Protein AF-A0A497M3A3-F1 (afdb_monomer_lite)

Secondary structure (DSSP, 8-state):
-HHHHHHHHH----SSPPPP-HHHHHHHHHHHHHHHHHHHHHHHTT-HHHHHHHHHHHHHHHHHHHHTTS----PPPTTT-

Structure (mmCIF, N/CA/C/O backbone):
data_AF-A0A497M3A3-F1
#
_entry.id   AF-A0A497M3A3-F1
#
loop_
_atom_site.group_PDB
_atom_site.id
_atom_site.type_symbol
_atom_site.label_atom_id
_atom_site.label_alt_id
_atom_site.label_comp_id
_atom_site.label_asym_id
_atom_site.label_entity_id
_atom_site.label_seq_id
_atom_site.pdbx_PDB_ins_code
_atom_site.Cartn_x
_atom_site.Cartn_y
_atom_site.Cartn_z
_atom_site.occupancy
_atom_site.B_iso_or_equiv
_atom_site.auth_seq_id
_atom_site.auth_comp_id
_atom_site.auth_asym_id
_atom_site.auth_atom_id
_atom_site.pdbx_PDB_model_num
ATOM 1 N N . MET A 1 1 ? -14.151 -8.787 -4.891 1.00 88.94 1 MET A N 1
ATOM 2 C CA . MET A 1 1 ? -13.525 -9.885 -5.671 1.00 88.94 1 MET A CA 1
ATOM 3 C C . MET A 1 1 ? -13.937 -9.947 -7.141 1.00 88.94 1 MET A C 1
ATOM 5 O O . MET A 1 1 ? -13.045 -9.971 -7.978 1.00 88.94 1 MET A O 1
ATOM 9 N N . ALA A 1 2 ? -15.230 -9.948 -7.503 1.00 95.88 2 ALA A N 1
ATOM 10 C CA . ALA A 1 2 ? -15.647 -10.058 -8.916 1.00 95.88 2 ALA A CA 1
ATOM 11 C C . ALA A 1 2 ? -15.031 -8.979 -9.836 1.00 95.88 2 ALA A C 1
ATOM 13 O O . ALA A 1 2 ? -14.543 -9.295 -10.918 1.00 95.88 2 ALA A O 1
ATOM 14 N N . LYS A 1 3 ? -14.979 -7.718 -9.373 1.00 96.69 3 LYS A N 1
ATOM 15 C CA . LYS A 1 3 ? -14.321 -6.613 -10.096 1.00 96.69 3 LYS A CA 1
ATOM 16 C C . LYS A 1 3 ? -12.824 -6.876 -10.304 1.00 96.69 3 LYS A C 1
ATOM 18 O O . LYS A 1 3 ? -12.353 -6.805 -11.430 1.00 96.69 3 LYS A O 1
ATOM 23 N N . THR A 1 4 ? -12.107 -7.244 -9.242 1.00 96.31 4 THR A N 1
ATOM 24 C CA . THR A 1 4 ? -10.668 -7.552 -9.274 1.00 96.31 4 THR A CA 1
ATOM 25 C C . THR A 1 4 ? -10.344 -8.678 -10.255 1.00 96.31 4 THR A C 1
ATOM 27 O O . THR A 1 4 ? -9.469 -8.515 -11.096 1.00 96.31 4 THR A O 1
ATOM 30 N N . LYS A 1 5 ? -11.099 -9.787 -10.216 1.00 98.00 5 LYS A N 1
ATOM 31 C CA . LYS A 1 5 ? -10.926 -10.910 -11.155 1.00 98.00 5 LYS A CA 1
ATOM 32 C C . LYS A 1 5 ? -11.095 -10.464 -12.607 1.00 98.00 5 LYS A C 1
ATOM 34 O O . LYS A 1 5 ? -10.236 -10.731 -13.437 1.00 98.00 5 LYS A O 1
ATOM 39 N N . LYS A 1 6 ? -12.145 -9.687 -12.883 1.00 98.00 6 LYS A N 1
ATOM 40 C CA . LYS A 1 6 ? -12.413 -9.149 -14.222 1.00 98.00 6 LYS A CA 1
ATOM 41 C C . LYS A 1 6 ? -11.316 -8.203 -14.722 1.00 98.00 6 LYS A C 1
ATOM 43 O O . LYS A 1 6 ? -11.074 -8.142 -15.925 1.00 98.00 6 LYS A O 1
ATOM 48 N N . VAL A 1 7 ? -10.673 -7.449 -13.828 1.00 97.81 7 VAL A N 1
ATOM 49 C CA . VAL A 1 7 ? -9.505 -6.625 -14.179 1.00 97.81 7 VAL A CA 1
ATOM 50 C C . VAL A 1 7 ? -8.309 -7.514 -14.505 1.00 97.81 7 VAL A C 1
ATOM 52 O O . VAL A 1 7 ? -7.707 -7.315 -15.553 1.00 97.81 7 VAL A O 1
ATOM 55 N N . LEU A 1 8 ? -8.007 -8.522 -13.679 1.00 97.12 8 LEU A N 1
ATOM 56 C CA . LEU A 1 8 ? -6.896 -9.455 -13.915 1.00 97.12 8 LEU A CA 1
ATOM 57 C C . LEU A 1 8 ? -7.028 -10.204 -15.246 1.00 97.12 8 LEU A C 1
ATOM 59 O O . LEU A 1 8 ? -6.053 -10.313 -15.980 1.00 97.12 8 LEU A O 1
ATOM 63 N N . GLU A 1 9 ? -8.234 -10.651 -15.598 1.00 97.81 9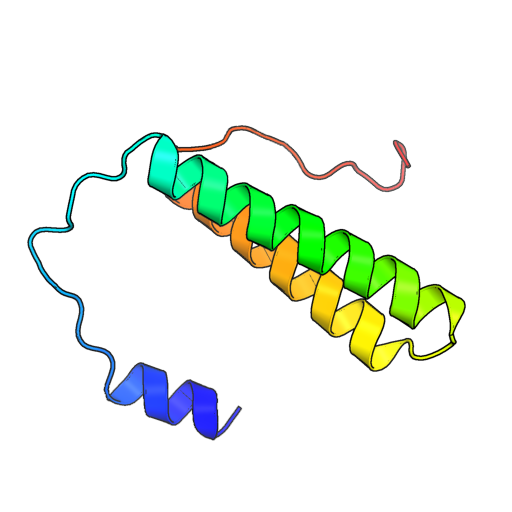 GLU A N 1
ATOM 64 C CA . GLU A 1 9 ? -8.513 -11.316 -16.881 1.00 97.81 9 GLU A CA 1
ATOM 65 C C . GLU A 1 9 ? -8.213 -10.432 -18.099 1.00 97.81 9 GLU A C 1
ATOM 67 O O . GLU A 1 9 ? -7.868 -10.930 -19.169 1.00 97.81 9 GLU A O 1
ATOM 72 N N . LYS A 1 10 ? -8.384 -9.113 -17.960 1.00 97.50 10 LYS A N 1
ATOM 73 C CA . LYS A 1 10 ? -8.271 -8.144 -19.060 1.00 97.50 10 LYS A CA 1
ATOM 74 C C . LYS A 1 10 ? -7.002 -7.304 -18.997 1.00 97.50 10 LYS A C 1
ATOM 76 O O . LYS A 1 10 ? -6.805 -6.447 -19.861 1.00 97.50 10 LYS A O 1
ATOM 81 N N . LEU A 1 11 ? -6.177 -7.512 -17.976 1.00 97.06 11 LEU A N 1
ATOM 82 C CA . LEU A 1 11 ? -4.989 -6.719 -17.723 1.00 97.06 11 LEU A CA 1
ATOM 83 C C . LEU A 1 11 ? -4.024 -6.845 -18.904 1.00 97.06 11 LEU A C 1
ATOM 85 O O . LEU A 1 11 ? -3.706 -7.941 -19.362 1.00 97.06 11 LEU A O 1
ATOM 89 N N . ARG A 1 12 ? -3.534 -5.704 -19.387 1.00 96.12 12 ARG A N 1
ATOM 90 C CA . ARG A 1 12 ? -2.483 -5.637 -20.402 1.00 96.12 12 ARG A CA 1
ATOM 91 C C . ARG A 1 12 ? -1.304 -4.884 -19.819 1.00 96.12 12 ARG A C 1
ATOM 93 O O . ARG A 1 12 ? -1.452 -3.745 -19.386 1.00 96.12 12 ARG A O 1
ATOM 100 N N . LEU A 1 13 ? -0.144 -5.531 -19.806 1.00 94.69 13 LEU A N 1
ATOM 101 C CA . LEU A 1 13 ? 1.097 -4.910 -19.364 1.00 94.69 13 LEU A CA 1
ATOM 102 C C . LEU A 1 13 ? 1.728 -4.159 -20.536 1.00 94.69 13 LEU A C 1
ATOM 104 O O . LEU A 1 13 ? 1.986 -4.750 -21.586 1.00 94.69 13 LEU A O 1
ATOM 108 N N . ASN A 1 14 ? 1.989 -2.869 -20.346 1.00 91.38 14 ASN A N 1
ATOM 109 C CA . ASN A 1 14 ? 2.650 -2.040 -21.347 1.00 91.38 14 ASN A CA 1
ATOM 110 C C . ASN A 1 14 ? 4.161 -2.283 -21.285 1.00 91.38 14 ASN A C 1
ATOM 112 O O . ASN A 1 14 ? 4.812 -1.883 -20.321 1.00 91.38 14 ASN A O 1
ATOM 116 N N . LYS A 1 15 ? 4.697 -2.966 -22.303 1.00 92.00 15 LYS A N 1
ATOM 117 C CA . LYS A 1 15 ? 6.128 -3.262 -22.450 1.00 92.00 15 LYS A CA 1
ATOM 118 C C . LYS A 1 15 ? 6.732 -2.456 -23.622 1.00 92.00 15 LYS A C 1
ATOM 120 O O . LYS A 1 15 ? 6.052 -2.332 -24.640 1.00 92.00 15 LYS A O 1
ATOM 125 N N . PRO A 1 16 ? 7.987 -1.968 -23.523 1.00 90.88 16 PRO A N 1
ATOM 126 C CA . PRO A 1 16 ? 8.848 -2.034 -22.341 1.00 90.88 16 PRO A CA 1
ATOM 127 C C . PRO A 1 16 ? 8.289 -1.171 -21.204 1.00 90.88 16 PRO A C 1
ATOM 129 O O . PRO A 1 16 ? 7.575 -0.197 -21.445 1.00 90.88 16 PRO A O 1
ATOM 132 N N . PHE A 1 17 ? 8.574 -1.565 -19.965 1.00 89.62 17 PHE A N 1
ATOM 133 C CA . PHE A 1 17 ? 8.177 -0.766 -18.812 1.00 89.62 17 PHE A CA 1
ATOM 134 C C . PHE A 1 17 ? 8.903 0.577 -18.870 1.00 89.62 17 PHE A C 1
ATOM 136 O O . PHE A 1 17 ? 10.087 0.632 -19.209 1.00 89.62 17 PHE A O 1
ATOM 143 N N . ARG A 1 18 ? 8.178 1.664 -18.589 1.00 87.75 18 ARG A N 1
ATOM 144 C CA . ARG A 1 18 ? 8.800 2.986 -18.505 1.00 87.75 18 ARG A CA 1
ATOM 145 C C . ARG A 1 18 ? 9.735 3.014 -17.292 1.00 87.75 18 ARG A C 1
ATOM 147 O O . ARG A 1 18 ? 9.371 2.424 -16.273 1.00 87.75 18 ARG A O 1
ATOM 154 N N . PRO A 1 19 ? 10.899 3.679 -17.393 1.00 88.56 19 PRO A N 1
ATOM 155 C CA . PRO A 1 19 ? 11.719 3.960 -16.226 1.00 88.56 19 PRO A CA 1
ATOM 156 C C . PRO A 1 19 ? 10.882 4.658 -15.155 1.00 88.56 19 PRO A C 1
ATOM 158 O O . PRO A 1 19 ? 10.042 5.499 -15.480 1.00 88.56 19 PRO A O 1
ATOM 161 N N . ILE A 1 20 ? 11.101 4.275 -13.904 1.00 90.50 20 ILE A N 1
ATOM 162 C CA . ILE A 1 20 ? 10.538 4.961 -12.747 1.00 90.50 20 ILE A CA 1
ATOM 163 C C . ILE A 1 20 ? 11.523 6.068 -12.373 1.00 90.50 20 ILE A C 1
ATOM 165 O O . ILE A 1 20 ? 12.720 5.800 -12.274 1.00 90.50 20 ILE A O 1
ATOM 169 N N . ASP A 1 21 ? 11.026 7.293 -12.235 1.00 93.62 21 ASP A N 1
ATOM 170 C CA . ASP A 1 21 ? 11.804 8.451 -11.800 1.00 93.62 21 ASP A CA 1
ATOM 171 C C . ASP A 1 21 ? 11.423 8.874 -10.375 1.00 93.62 21 ASP A C 1
ATOM 173 O O . ASP A 1 21 ? 10.419 8.419 -9.820 1.00 93.62 21 ASP A O 1
ATOM 177 N N . ASP A 1 22 ? 12.248 9.737 -9.785 1.00 94.56 22 ASP A N 1
ATOM 178 C CA . ASP A 1 22 ? 12.096 10.166 -8.394 1.00 94.56 22 ASP A CA 1
ATOM 179 C C . ASP A 1 22 ? 10.766 10.893 -8.154 1.00 94.56 22 ASP A C 1
ATOM 181 O O . ASP A 1 22 ? 10.124 10.665 -7.134 1.00 94.56 22 ASP A O 1
ATOM 185 N N . ASN A 1 23 ? 10.288 11.690 -9.118 1.00 96.06 23 ASN A N 1
ATOM 186 C CA . ASN A 1 23 ? 9.005 12.389 -8.994 1.00 96.06 23 ASN A CA 1
ATOM 187 C C . ASN A 1 23 ? 7.840 11.396 -8.894 1.00 96.06 23 ASN A C 1
ATOM 189 O O . ASN A 1 23 ? 6.939 11.572 -8.074 1.00 96.06 23 ASN A O 1
ATOM 193 N N . LEU A 1 24 ? 7.861 10.332 -9.704 1.00 95.19 24 LEU A N 1
ATOM 194 C CA . LEU A 1 24 ? 6.857 9.274 -9.636 1.00 95.19 24 LEU A CA 1
ATOM 195 C C . LEU A 1 24 ? 6.900 8.545 -8.286 1.00 95.19 24 LEU A C 1
ATOM 197 O O . LEU A 1 24 ? 5.848 8.191 -7.749 1.00 95.19 24 LEU A O 1
ATOM 201 N N . ILE A 1 25 ? 8.094 8.321 -7.729 1.00 96.25 25 ILE A N 1
ATOM 202 C CA . ILE A 1 25 ? 8.245 7.732 -6.392 1.00 96.25 25 ILE A CA 1
ATOM 203 C C . ILE A 1 25 ? 7.727 8.677 -5.310 1.00 96.25 25 ILE A C 1
ATOM 205 O O . ILE A 1 25 ? 7.019 8.226 -4.411 1.00 96.25 25 ILE A O 1
ATOM 209 N N . ASP A 1 26 ? 7.998 9.974 -5.407 1.00 96.69 26 ASP A N 1
ATOM 210 C CA . ASP A 1 26 ? 7.502 10.963 -4.452 1.00 96.69 26 ASP A CA 1
ATOM 211 C C . ASP A 1 26 ? 5.970 11.037 -4.452 1.00 96.69 26 ASP A C 1
ATOM 213 O O . ASP A 1 26 ? 5.350 11.012 -3.384 1.00 96.69 26 ASP A O 1
ATOM 217 N N . GLU A 1 27 ? 5.345 11.046 -5.634 1.00 96.56 27 GLU A N 1
ATOM 218 C CA . GLU A 1 27 ? 3.886 10.978 -5.779 1.00 96.56 27 GLU A CA 1
ATOM 219 C C . GLU A 1 27 ? 3.315 9.670 -5.213 1.00 96.56 27 GLU A C 1
ATOM 221 O O . GLU A 1 27 ? 2.307 9.674 -4.498 1.00 96.56 27 GLU A O 1
ATOM 226 N N . PHE A 1 28 ? 3.977 8.541 -5.484 1.00 96.50 28 PHE A N 1
ATOM 227 C CA . PHE A 1 28 ? 3.597 7.244 -4.926 1.00 96.50 28 PHE A CA 1
ATOM 228 C C . PHE A 1 28 ? 3.656 7.260 -3.392 1.00 96.50 28 PHE A C 1
ATOM 230 O O . PHE A 1 28 ? 2.719 6.818 -2.722 1.00 96.50 28 PHE A O 1
ATOM 237 N N . MET A 1 29 ? 4.728 7.811 -2.820 1.00 97.81 29 MET A N 1
ATOM 238 C CA . MET A 1 29 ? 4.907 7.907 -1.374 1.00 97.81 29 MET A CA 1
ATOM 239 C C . MET A 1 29 ? 3.937 8.901 -0.728 1.00 97.81 29 MET A C 1
ATOM 241 O O . MET A 1 29 ? 3.516 8.678 0.408 1.00 97.81 29 MET A O 1
ATOM 245 N N . ASP A 1 30 ? 3.529 9.970 -1.418 1.00 97.88 30 ASP A N 1
ATOM 246 C CA . ASP A 1 30 ? 2.423 10.821 -0.963 1.00 97.88 30 ASP A CA 1
ATOM 247 C C . ASP A 1 30 ? 1.117 10.021 -0.840 1.00 97.88 30 ASP A C 1
ATOM 249 O O . ASP A 1 30 ? 0.447 10.086 0.193 1.00 97.88 30 ASP A O 1
ATOM 253 N N . HIS A 1 31 ? 0.788 9.194 -1.838 1.00 96.81 31 HIS A N 1
ATOM 254 C CA . HIS A 1 31 ? -0.386 8.320 -1.773 1.00 96.81 31 HIS A CA 1
ATOM 255 C C . HIS A 1 31 ? -0.336 7.353 -0.591 1.00 96.81 31 HIS A C 1
ATOM 257 O O . HIS A 1 31 ? -1.310 7.270 0.157 1.00 96.81 31 HIS A O 1
ATOM 263 N N . VAL A 1 32 ? 0.794 6.677 -0.380 1.00 98.19 32 VAL A N 1
ATOM 264 C CA . VAL A 1 32 ? 1.011 5.797 0.781 1.00 98.19 32 VAL A CA 1
ATOM 265 C C . VAL A 1 32 ? 0.724 6.552 2.086 1.00 98.19 32 VAL A C 1
ATOM 267 O O . VAL A 1 32 ? -0.126 6.131 2.868 1.00 98.19 32 VAL A O 1
ATOM 270 N N . ARG A 1 33 ? 1.343 7.724 2.296 1.00 98.25 33 ARG A N 1
ATOM 271 C CA . ARG A 1 33 ? 1.154 8.527 3.522 1.00 98.25 33 ARG A CA 1
ATOM 272 C C . ARG A 1 33 ? -0.291 8.976 3.728 1.00 98.25 33 ARG A C 1
ATOM 274 O O . ARG A 1 33 ? -0.745 9.064 4.866 1.00 98.25 33 ARG A O 1
ATOM 281 N N . ARG A 1 34 ? -1.016 9.287 2.654 1.00 98.19 34 ARG A N 1
ATOM 282 C CA . ARG A 1 34 ? -2.433 9.668 2.736 1.00 98.19 34 ARG A CA 1
ATOM 283 C C . ARG A 1 34 ? -3.308 8.501 3.183 1.00 98.19 34 ARG A C 1
ATOM 285 O O . ARG A 1 34 ? -4.140 8.706 4.054 1.00 98.19 34 ARG A O 1
ATOM 292 N N . TYR A 1 35 ? -3.063 7.290 2.684 1.00 98.00 35 TYR A N 1
ATOM 293 C CA . TYR A 1 35 ? -3.808 6.107 3.128 1.00 98.00 35 TYR A CA 1
ATOM 294 C C . TYR A 1 35 ? -3.509 5.709 4.580 1.00 98.00 35 TYR A C 1
ATOM 296 O O . TYR A 1 35 ? -4.408 5.209 5.253 1.00 98.00 35 TYR A O 1
ATOM 304 N N . VAL A 1 36 ? -2.300 5.976 5.095 1.00 98.31 36 VAL A N 1
ATOM 305 C CA . VAL A 1 36 ? -2.022 5.847 6.542 1.00 98.31 36 VAL A CA 1
ATOM 306 C C . VAL A 1 36 ? -2.903 6.807 7.343 1.00 98.31 36 VAL A C 1
ATOM 308 O O . VAL A 1 36 ? -3.586 6.376 8.267 1.00 98.31 36 VAL A O 1
ATOM 311 N N . LYS A 1 37 ? -2.961 8.085 6.945 1.00 98.44 37 LYS A N 1
ATOM 312 C CA . LYS A 1 37 ? -3.818 9.087 7.605 1.00 98.44 37 LYS A CA 1
ATOM 313 C C . LYS A 1 37 ? -5.299 8.728 7.528 1.00 98.44 37 LYS A C 1
ATOM 315 O O . LYS A 1 37 ? -6.029 8.942 8.490 1.00 98.44 37 LYS A O 1
ATOM 320 N N . ASP A 1 38 ? -5.746 8.185 6.398 1.00 98.31 38 ASP A N 1
ATOM 321 C CA . ASP A 1 38 ? -7.121 7.709 6.251 1.00 98.31 38 ASP A CA 1
ATOM 322 C C . ASP A 1 38 ? -7.387 6.542 7.214 1.00 98.31 38 ASP A C 1
ATOM 324 O O . ASP A 1 38 ? -8.410 6.535 7.897 1.00 98.31 38 ASP A O 1
ATOM 328 N N . ALA A 1 39 ? -6.455 5.590 7.336 1.00 98.56 39 ALA A N 1
ATOM 329 C CA . ALA A 1 39 ? -6.583 4.482 8.278 1.00 98.56 39 ALA A CA 1
ATOM 330 C C . ALA A 1 39 ? -6.708 4.965 9.732 1.00 98.56 39 ALA A C 1
ATOM 332 O O . ALA A 1 39 ? -7.618 4.530 10.438 1.00 98.56 39 ALA A O 1
ATOM 333 N N . GLU A 1 40 ? -5.849 5.897 10.154 1.00 98.50 40 GLU A N 1
ATOM 334 C CA . GLU A 1 40 ? -5.913 6.536 11.476 1.00 98.50 40 GLU A CA 1
ATOM 335 C C . GLU A 1 40 ? -7.258 7.248 11.686 1.00 98.50 40 GLU A C 1
ATOM 337 O O . GLU A 1 40 ? -7.939 7.019 12.686 1.00 98.50 40 GLU A O 1
ATOM 342 N N . PHE A 1 41 ? -7.695 8.046 10.707 1.00 98.50 41 PHE A N 1
ATOM 343 C CA . PHE A 1 41 ? -8.958 8.780 10.767 1.00 98.50 41 PHE A CA 1
ATOM 344 C C . PHE A 1 41 ? -10.166 7.851 10.942 1.00 98.50 41 PHE A C 1
ATOM 346 O O . PHE A 1 41 ? -11.008 8.082 11.814 1.00 98.50 41 PHE A O 1
ATOM 353 N N . TYR A 1 42 ? -10.282 6.799 10.128 1.00 98.56 42 TYR A N 1
ATOM 354 C CA . TYR A 1 42 ? -11.414 5.874 10.219 1.00 98.56 42 TYR A CA 1
ATOM 355 C C . TYR A 1 42 ? -11.363 5.030 11.495 1.00 98.56 42 TYR A C 1
ATOM 357 O O . TYR A 1 42 ? -12.413 4.765 12.087 1.00 98.56 42 TYR A O 1
ATOM 365 N N . LEU A 1 43 ? -10.161 4.692 11.975 1.00 98.44 43 LEU A N 1
ATOM 366 C CA . LEU A 1 43 ? -9.972 3.995 13.244 1.00 98.44 43 LEU A CA 1
ATOM 367 C C . LEU A 1 43 ? -10.512 4.829 14.413 1.00 98.44 43 LEU A C 1
ATOM 369 O O . LEU A 1 43 ? -11.300 4.324 15.213 1.00 98.44 43 LEU A O 1
ATOM 373 N N . GLU A 1 44 ? -10.162 6.116 14.476 1.00 98.38 44 GLU A N 1
ATOM 374 C CA . GLU A 1 44 ? -10.656 7.050 15.499 1.00 98.38 44 GLU A CA 1
ATOM 375 C C . GLU A 1 44 ? -12.180 7.237 15.458 1.00 98.38 44 GLU A C 1
ATOM 377 O O . GLU A 1 44 ? -12.815 7.488 16.484 1.00 98.38 44 GLU A O 1
ATOM 382 N N . LYS A 1 45 ? -12.794 7.106 14.276 1.00 98.19 45 LYS A N 1
ATOM 383 C CA . LYS A 1 45 ? -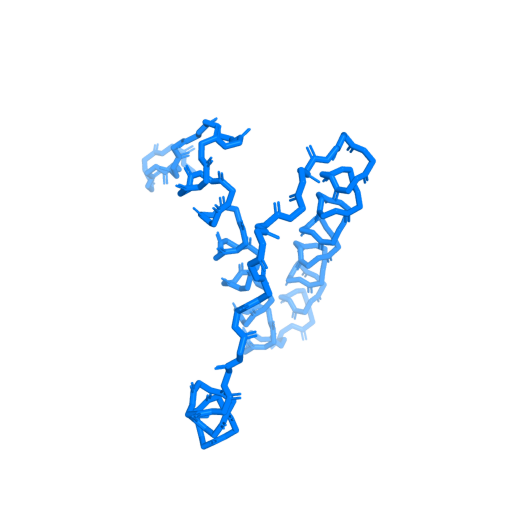14.253 7.182 14.097 1.00 98.19 45 LYS A CA 1
ATOM 384 C C . LYS A 1 45 ? -14.987 5.882 14.434 1.00 98.19 45 LYS A C 1
ATOM 386 O O . LYS A 1 45 ? -16.217 5.881 14.420 1.00 98.19 45 LYS A O 1
ATOM 391 N N . GLY A 1 46 ? -14.266 4.806 14.749 1.00 98.25 46 GLY A N 1
ATOM 392 C CA . GLY A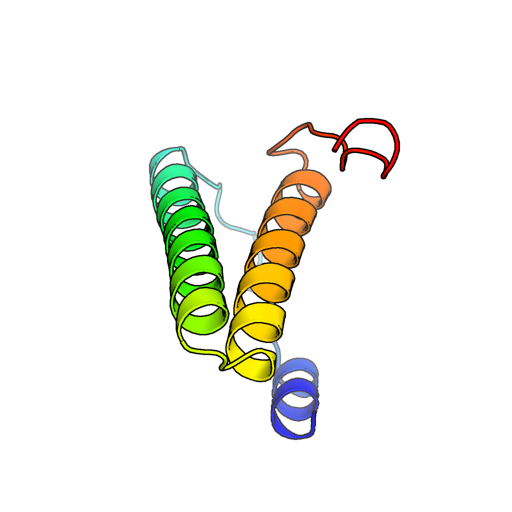 1 46 ? -14.838 3.480 14.988 1.00 98.25 46 GLY A CA 1
ATOM 393 C C . GLY A 1 46 ? -15.263 2.750 13.710 1.00 98.25 46 GLY A C 1
ATOM 394 O O . GLY A 1 46 ? -15.948 1.732 13.790 1.00 98.25 46 GLY A O 1
ATOM 395 N N . ASP A 1 47 ? -14.862 3.245 12.536 1.00 98.44 47 ASP A N 1
ATOM 396 C CA . ASP A 1 47 ? -15.038 2.548 11.262 1.00 98.44 47 ASP A CA 1
ATOM 397 C C . ASP A 1 47 ? -13.838 1.626 11.012 1.00 98.44 47 ASP A C 1
ATOM 399 O O . ASP A 1 47 ? -12.917 1.909 10.241 1.00 98.44 47 ASP A O 1
ATOM 403 N N . PHE A 1 48 ? -13.834 0.508 11.736 1.00 98.19 48 PHE A N 1
ATOM 404 C CA . PHE A 1 48 ? -12.722 -0.438 11.734 1.00 98.19 48 PHE A CA 1
ATOM 405 C C . PHE A 1 48 ? -12.521 -1.132 10.383 1.00 98.19 48 PHE A C 1
ATOM 407 O O . PHE A 1 48 ? -11.390 -1.462 10.032 1.00 98.19 48 PHE A O 1
ATOM 414 N N . GLU A 1 49 ? -13.591 -1.348 9.615 1.00 98.44 49 GLU A N 1
ATOM 415 C CA . GLU A 1 49 ? -13.506 -1.999 8.305 1.00 98.44 49 GLU A CA 1
ATOM 416 C C . GLU A 1 49 ? -12.789 -1.099 7.297 1.00 98.44 49 GLU A C 1
ATOM 418 O O . GLU A 1 49 ? -11.871 -1.551 6.605 1.00 98.44 49 GLU A O 1
ATOM 423 N N . THR A 1 50 ? -13.155 0.185 7.251 1.00 98.25 50 THR A N 1
ATOM 424 C CA . THR A 1 50 ? -12.505 1.155 6.364 1.00 98.25 50 THR A CA 1
ATOM 425 C C . THR A 1 50 ? -11.074 1.440 6.811 1.00 98.25 50 THR A C 1
ATOM 427 O O . THR A 1 50 ? -10.179 1.536 5.966 1.00 98.25 50 THR A O 1
ATOM 430 N N . ALA A 1 51 ? -10.824 1.498 8.123 1.00 98.56 51 ALA A N 1
ATOM 431 C CA . ALA A 1 51 ? -9.478 1.645 8.668 1.00 98.56 51 ALA A CA 1
ATOM 432 C C . ALA A 1 51 ? -8.565 0.483 8.249 1.00 98.56 51 ALA A C 1
ATOM 434 O O . ALA A 1 51 ? -7.490 0.703 7.687 1.00 98.56 51 ALA A O 1
ATOM 435 N N . LEU A 1 52 ? -9.033 -0.756 8.443 1.00 98.50 52 LEU A N 1
ATOM 436 C CA . LEU A 1 52 ? -8.299 -1.963 8.069 1.00 98.50 52 LEU A CA 1
ATOM 437 C C . LEU A 1 52 ? -8.052 -2.026 6.556 1.00 98.50 52 LEU A C 1
ATOM 439 O O . LEU A 1 52 ? -6.944 -2.322 6.116 1.00 98.50 52 LEU A O 1
ATOM 443 N N . ALA A 1 53 ? -9.063 -1.711 5.742 1.00 98.12 53 ALA A N 1
ATOM 444 C CA . ALA A 1 53 ? -8.904 -1.678 4.291 1.00 98.12 53 ALA A CA 1
ATOM 445 C C . ALA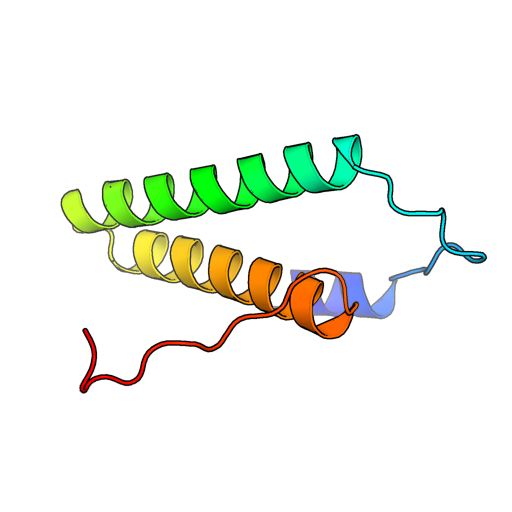 A 1 53 ? -7.860 -0.639 3.843 1.00 98.12 53 ALA A C 1
ATOM 447 O O . ALA A 1 53 ? -7.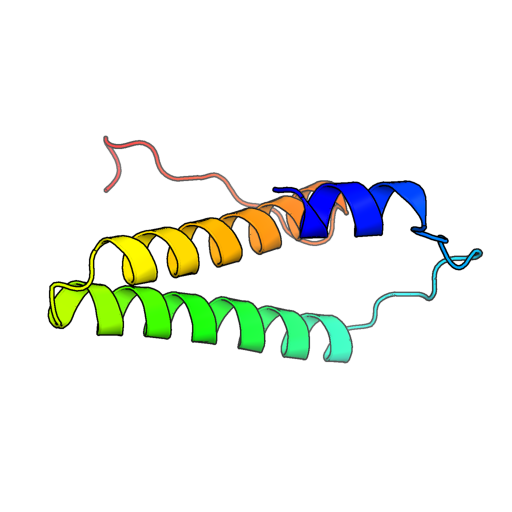077 -0.914 2.931 1.00 98.12 53 ALA A O 1
ATOM 448 N N . SER A 1 54 ? -7.830 0.528 4.492 1.00 98.19 54 SER A N 1
ATOM 449 C CA . SER A 1 54 ? -6.900 1.618 4.177 1.00 98.19 54 SER A CA 1
ATOM 450 C C . SER A 1 54 ? -5.453 1.254 4.519 1.00 98.19 54 SER A C 1
ATOM 452 O O . SER A 1 54 ? -4.571 1.425 3.673 1.00 98.19 54 SER A O 1
ATOM 454 N N . VAL A 1 55 ? -5.207 0.682 5.706 1.00 98.06 55 VAL A N 1
ATOM 455 C CA . VAL A 1 55 ? -3.847 0.288 6.110 1.00 98.06 55 VAL A CA 1
ATOM 456 C C . VAL A 1 55 ? -3.328 -0.890 5.283 1.00 98.06 55 VAL A C 1
ATOM 458 O O . VAL A 1 55 ? -2.233 -0.793 4.738 1.00 98.06 55 VAL A O 1
ATOM 461 N N . CYS A 1 56 ? -4.133 -1.934 5.046 1.00 97.75 56 CYS A N 1
ATOM 462 C CA . CYS A 1 56 ? -3.703 -3.073 4.225 1.00 97.75 56 CYS A CA 1
ATOM 463 C C . CYS A 1 56 ? -3.390 -2.671 2.773 1.00 97.75 56 CYS A C 1
ATOM 465 O O . CYS A 1 56 ? -2.520 -3.266 2.134 1.00 97.75 56 CYS A O 1
ATOM 467 N N . TYR A 1 57 ? -4.088 -1.668 2.227 1.00 96.88 57 TYR A N 1
ATOM 468 C CA . TYR A 1 57 ? -3.758 -1.123 0.909 1.00 96.88 57 TYR A CA 1
ATOM 469 C C . TYR A 1 57 ? -2.389 -0.431 0.918 1.00 96.88 57 TYR A C 1
ATOM 471 O O . TYR A 1 57 ? -1.559 -0.711 0.054 1.00 96.88 57 TYR A O 1
ATOM 479 N N . CYS A 1 58 ? -2.133 0.421 1.913 1.00 97.00 58 CYS A N 1
ATOM 480 C CA . CYS A 1 58 ? -0.848 1.092 2.100 1.00 97.00 58 CYS A CA 1
ATOM 481 C C . CYS A 1 58 ? 0.317 0.098 2.272 1.00 97.00 58 CYS A C 1
ATOM 483 O O . CYS A 1 58 ? 1.348 0.237 1.615 1.00 97.00 58 CYS A O 1
ATOM 485 N N . GLU A 1 59 ? 0.149 -0.932 3.103 1.00 97.62 59 GLU A N 1
ATOM 486 C CA . GLU A 1 59 ? 1.155 -1.981 3.313 1.00 97.62 59 GLU A CA 1
ATOM 487 C C . GLU A 1 59 ? 1.461 -2.743 2.017 1.00 97.62 59 GLU A C 1
ATOM 489 O O . GLU A 1 59 ? 2.625 -2.917 1.657 1.00 97.62 59 GLU A O 1
ATOM 494 N N . GLY A 1 60 ? 0.428 -3.110 1.249 1.00 97.94 60 GLY A N 1
ATOM 495 C CA . GLY A 1 60 ? 0.603 -3.769 -0.047 1.00 97.94 60 GLY A CA 1
ATOM 496 C C . GLY A 1 60 ? 1.334 -2.905 -1.085 1.00 97.94 60 GLY A C 1
ATOM 497 O O . GLY A 1 60 ? 2.090 -3.433 -1.903 1.00 97.94 60 GLY A O 1
ATOM 498 N N . LEU A 1 61 ? 1.148 -1.580 -1.051 1.00 97.31 61 LEU A N 1
ATOM 499 C CA . LEU A 1 61 ? 1.909 -0.643 -1.886 1.00 97.31 61 LEU A CA 1
ATOM 500 C C . LEU A 1 61 ? 3.393 -0.599 -1.489 1.00 97.31 61 LEU A C 1
ATOM 502 O O . LEU A 1 61 ? 4.258 -0.625 -2.366 1.00 97.31 61 LEU A O 1
ATOM 506 N N . LEU A 1 62 ? 3.695 -0.571 -0.189 1.00 98.06 62 LEU A N 1
ATOM 507 C CA . LEU A 1 62 ? 5.071 -0.605 0.319 1.00 98.06 62 LEU A CA 1
ATOM 508 C C . LEU A 1 62 ? 5.771 -1.923 -0.038 1.00 98.06 62 LEU A C 1
ATOM 510 O O . LEU A 1 62 ? 6.894 -1.913 -0.548 1.00 98.06 62 LEU A O 1
ATOM 514 N N . ASP A 1 63 ? 5.087 -3.055 0.131 1.00 98.19 63 ASP A N 1
ATOM 515 C CA . ASP A 1 63 ? 5.598 -4.363 -0.285 1.00 98.19 63 ASP A CA 1
ATOM 516 C C . ASP A 1 63 ? 5.879 -4.429 -1.794 1.00 98.19 63 ASP A C 1
ATOM 518 O O . ASP A 1 63 ? 6.857 -5.055 -2.210 1.00 98.19 63 ASP A O 1
ATOM 522 N N . ALA A 1 64 ? 5.075 -3.756 -2.624 1.00 96.94 64 ALA A N 1
ATOM 523 C CA . ALA A 1 64 ? 5.323 -3.677 -4.061 1.00 96.94 64 ALA A CA 1
ATOM 524 C C . ALA A 1 64 ? 6.614 -2.905 -4.388 1.00 96.94 64 ALA A C 1
ATOM 526 O O . ALA A 1 64 ? 7.385 -3.358 -5.233 1.00 96.94 64 ALA A O 1
ATOM 527 N N . LEU A 1 65 ? 6.898 -1.788 -3.703 1.00 96.31 65 LEU A N 1
ATOM 528 C CA . LEU A 1 65 ? 8.171 -1.068 -3.870 1.00 96.31 65 LEU A CA 1
ATOM 529 C C . LEU A 1 65 ? 9.371 -1.944 -3.503 1.00 96.31 65 LEU A C 1
ATOM 531 O O . LEU A 1 65 ? 10.369 -1.958 -4.227 1.00 96.31 65 LEU A O 1
ATOM 535 N N . ARG A 1 66 ? 9.254 -2.719 -2.419 1.00 97.19 66 ARG A N 1
ATOM 536 C CA . ARG A 1 66 ? 10.276 -3.695 -2.026 1.00 97.19 66 ARG A CA 1
ATOM 537 C C . ARG A 1 66 ? 10.449 -4.793 -3.073 1.00 97.19 66 ARG A C 1
ATOM 539 O O . ARG A 1 66 ? 11.575 -5.112 -3.438 1.00 97.19 66 ARG A O 1
ATOM 546 N N . LEU A 1 67 ? 9.353 -5.327 -3.619 1.00 97.25 67 LEU A N 1
ATOM 547 C CA . LEU A 1 67 ? 9.388 -6.328 -4.693 1.00 97.25 67 LEU A CA 1
ATOM 548 C C . LEU A 1 67 ? 10.088 -5.804 -5.959 1.00 97.25 67 LEU A C 1
ATOM 550 O O . LEU A 1 67 ? 10.757 -6.570 -6.650 1.00 97.25 67 LEU A O 1
ATOM 554 N N . PHE A 1 68 ? 9.950 -4.511 -6.259 1.00 94.06 68 PHE A N 1
ATOM 555 C CA . PHE A 1 68 ? 10.637 -3.866 -7.378 1.00 94.06 68 PHE A CA 1
ATOM 556 C C . PHE A 1 68 ? 12.090 -3.466 -7.077 1.00 94.06 68 PHE A C 1
ATOM 558 O O . PHE A 1 68 ? 12.765 -2.972 -7.977 1.00 94.06 68 PHE A O 1
ATOM 565 N N . GLY A 1 69 ? 12.583 -3.687 -5.853 1.00 95.31 69 GLY A N 1
ATOM 566 C CA . GLY A 1 69 ? 13.935 -3.301 -5.438 1.00 95.31 69 GLY A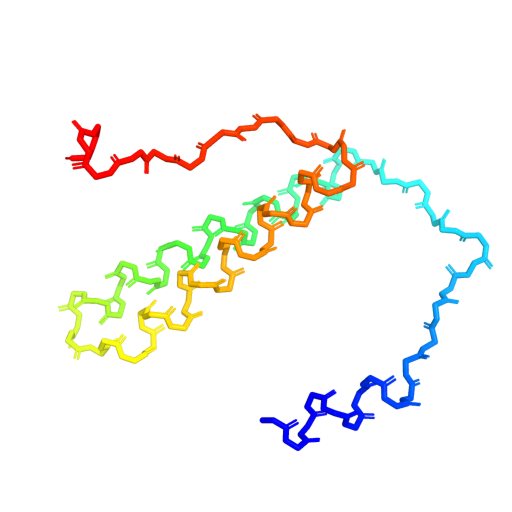 CA 1
ATOM 567 C C . GLY A 1 69 ? 14.126 -1.789 -5.286 1.00 95.31 69 GLY A C 1
ATOM 568 O O . GLY A 1 69 ? 15.248 -1.306 -5.381 1.00 95.31 69 GLY A O 1
ATOM 569 N N . ILE A 1 70 ? 13.034 -1.042 -5.098 1.00 95.75 70 ILE A N 1
ATOM 570 C CA . ILE A 1 70 ? 13.042 0.424 -4.970 1.00 95.75 70 ILE A CA 1
ATOM 571 C C . ILE A 1 70 ? 13.172 0.845 -3.501 1.00 95.75 70 ILE A C 1
ATOM 573 O O . ILE A 1 70 ? 13.729 1.897 -3.206 1.00 95.75 70 ILE A O 1
ATOM 577 N N . ALA A 1 71 ? 12.661 0.027 -2.577 1.00 96.12 71 ALA A N 1
ATOM 578 C CA . ALA A 1 71 ? 12.698 0.290 -1.143 1.00 96.12 71 ALA A CA 1
ATOM 579 C C . ALA A 1 71 ? 13.233 -0.917 -0.363 1.00 96.12 71 ALA A C 1
ATOM 581 O O . ALA A 1 71 ? 12.936 -2.065 -0.695 1.00 96.12 71 ALA A O 1
ATOM 582 N N . GLU A 1 72 ? 13.961 -0.645 0.718 1.00 96.88 72 GLU A N 1
ATOM 583 C CA . GLU A 1 72 ? 14.468 -1.644 1.659 1.00 96.88 72 GLU A CA 1
ATOM 584 C C . GLU A 1 72 ? 13.894 -1.363 3.049 1.00 96.88 72 GLU A C 1
ATOM 586 O O . GLU A 1 72 ? 14.096 -0.284 3.604 1.00 96.88 72 GLU A O 1
ATOM 591 N N . PHE A 1 73 ? 13.143 -2.319 3.599 1.00 96.56 73 PHE A N 1
ATOM 592 C CA . PHE A 1 73 ? 12.598 -2.250 4.953 1.00 96.56 73 PHE A CA 1
ATOM 593 C C . PHE A 1 73 ? 12.156 -3.637 5.445 1.00 96.56 73 PHE A C 1
ATOM 595 O O . PHE A 1 73 ? 11.932 -4.568 4.657 1.00 96.56 73 PHE A O 1
ATOM 602 N N . GLU A 1 74 ? 11.969 -3.741 6.757 1.00 95.06 74 GLU A N 1
ATOM 603 C CA . GLU A 1 74 ? 11.369 -4.889 7.431 1.00 95.06 74 GLU A CA 1
ATOM 604 C C . GLU A 1 74 ? 10.103 -4.448 8.168 1.00 95.06 74 GLU A C 1
ATOM 606 O O . GLU A 1 74 ? 10.030 -3.334 8.689 1.00 95.06 74 GLU A O 1
ATOM 611 N N . TRP A 1 75 ? 9.094 -5.318 8.193 1.00 94.62 75 TRP A N 1
ATOM 612 C CA . TRP A 1 75 ? 7.919 -5.092 9.027 1.00 94.62 75 TRP A CA 1
ATOM 613 C C . TRP A 1 75 ? 8.294 -5.377 10.487 1.00 94.62 75 TRP A C 1
ATOM 615 O O . TRP A 1 75 ? 8.849 -6.449 10.749 1.00 94.62 75 TRP A O 1
ATOM 625 N N . PRO A 1 76 ? 8.003 -4.461 11.428 1.00 91.81 76 PRO A N 1
ATOM 626 C CA . PRO A 1 76 ? 8.354 -4.657 12.825 1.00 91.81 76 PRO A CA 1
ATOM 627 C C . PRO A 1 76 ? 7.603 -5.862 13.390 1.00 91.81 76 PRO A C 1
ATOM 629 O O . PRO A 1 76 ? 6.431 -6.099 13.084 1.00 91.81 76 PRO A O 1
ATOM 632 N N . SER A 1 77 ? 8.278 -6.639 14.228 1.00 85.75 77 SER A N 1
ATOM 633 C CA . SER A 1 77 ? 7.619 -7.713 14.962 1.00 85.75 77 SER A CA 1
ATOM 634 C C . SER A 1 77 ? 6.773 -7.133 16.100 1.00 85.75 77 SER A C 1
ATOM 636 O O . SER A 1 77 ? 7.081 -6.074 16.638 1.00 85.75 77 SER A O 1
ATOM 638 N N . ASN A 1 78 ? 5.757 -7.864 16.574 1.00 77.81 78 ASN A N 1
ATOM 639 C CA . ASN A 1 78 ? 4.957 -7.451 17.744 1.00 77.81 78 ASN A CA 1
ATOM 640 C C . ASN A 1 78 ? 5.776 -7.242 19.037 1.00 77.81 78 ASN A C 1
ATOM 642 O O . ASN A 1 78 ? 5.216 -6.850 20.052 1.00 77.81 78 ASN A O 1
ATOM 646 N N . LYS A 1 79 ? 7.071 -7.580 19.052 1.00 72.12 79 LYS A N 1
ATOM 647 C CA . LYS A 1 79 ? 7.971 -7.313 20.182 1.00 72.12 79 LYS A CA 1
ATOM 648 C C . LYS A 1 79 ? 8.590 -5.911 20.128 1.00 72.12 79 LYS A C 1
ATOM 650 O O . LYS A 1 79 ? 9.197 -5.497 21.110 1.00 72.12 79 LYS A O 1
ATOM 655 N N . GLU A 1 80 ? 8.483 -5.238 18.988 1.00 63.78 80 GLU A N 1
ATOM 656 C CA . GLU A 1 80 ? 9.110 -3.949 18.669 1.00 63.78 80 GLU A CA 1
ATOM 657 C C . GLU A 1 80 ? 8.080 -2.814 18.515 1.00 63.78 80 GLU A C 1
ATOM 659 O O . GLU A 1 80 ? 8.477 -1.664 18.332 1.00 63.78 80 GLU A O 1
ATOM 664 N N . LEU A 1 81 ? 6.783 -3.140 18.604 1.00 66.88 81 LEU A N 1
ATOM 665 C CA . LEU A 1 81 ? 5.636 -2.223 18.643 1.00 66.88 81 LEU A CA 1
ATOM 666 C C . LEU A 1 81 ? 5.131 -2.066 20.081 1.00 66.88 81 LEU A C 1
ATOM 668 O O . LEU A 1 81 ? 4.814 -0.919 20.465 1.00 66.88 81 LEU A O 1
#

pLDDT: mean 94.95, std 6.41, range [63.78, 98.56]

Radius of gyration: 15.53 Å; chains: 1; bounding box: 30×24×43 Å

Foldseek 3Di:
DVVVVVCVVVPDDDPPDDDDDPVNVVVLVVQLVVLQVQLVVCVVVVVNVSNVVSNVVSVVSVVVCVVVVNDDDDDDDPVRD

Sequence (81 aa):
MAKTKKVLEKLRLNKPFRPIDDNLIDEFMDHVRRYVKDAEFYLEKGDFETALASVCYCEGLLDALRLFGIAEFEWPSNKEL